Protein AF-A0A662C3C9-F1 (afdb_monomer_lite)

Foldseek 3Di:
DPPPVVVVVVVVVVVVVVVVVVVVVVVVVVVVVVVPPDPPPPDDDPPPPDPPPPDCPPDHDDDDDDDPPDDCCDVCLPNPVDDHVVVNVVCVVDPDDNPD

Secondary structure (DSSP, 8-state):
--HHHHHHHHHHHHHHHHHHHHHHHHHHHHHHHHHHS--------------------SSPPP-----TT--S-SGGGT-SS---HHHHHHHHSS------

Radius of gyration: 34.06 Å; chains: 1; bounding box: 73×30×88 Å

Sequence (100 aa):
MTSSSIKRKKILKCFLGILISIVTIIAIAIIFIYQTAFKLEEWEYPDCKKNIAKTIPDRPIILLLVAEDMSQRVGAFGDSVAQTPNIDKLASQGIRYFNV

pLDDT: mean 84.15, std 12.27, range [53.41, 97.75]

Structure (mmCIF, N/CA/C/O backbone):
data_AF-A0A662C3C9-F1
#
_entry.id   AF-A0A662C3C9-F1
#
loop_
_atom_site.group_PDB
_atom_site.id
_atom_site.type_symbol
_atom_site.label_atom_id
_atom_site.label_alt_id
_atom_site.label_comp_id
_atom_site.label_asym_id
_atom_site.label_entity_id
_atom_site.label_seq_id
_atom_site.pdbx_PDB_ins_code
_atom_site.Cartn_x
_atom_site.Cartn_y
_atom_site.Cartn_z
_atom_site.occupancy
_atom_site.B_iso_or_equiv
_atom_site.auth_seq_id
_atom_site.auth_comp_id
_atom_site.auth_asym_id
_atom_site.auth_atom_id
_atom_site.pdbx_PDB_model_num
ATOM 1 N N . MET A 1 1 ? 52.680 2.313 -71.545 1.00 53.41 1 MET A N 1
ATOM 2 C CA . MET A 1 1 ? 52.299 2.067 -70.128 1.00 53.41 1 MET A CA 1
ATOM 3 C C . MET A 1 1 ? 52.340 3.423 -69.414 1.00 53.41 1 MET A C 1
ATOM 5 O O . MET A 1 1 ? 53.385 4.028 -69.471 1.00 53.41 1 MET A O 1
ATOM 9 N N . THR A 1 2 ? 51.327 4.071 -68.826 1.00 55.75 2 THR A N 1
ATOM 10 C CA . THR A 1 2 ? 49.978 3.714 -68.367 1.00 55.75 2 THR A CA 1
ATOM 11 C C . THR A 1 2 ? 49.156 5.008 -68.084 1.00 55.75 2 THR A C 1
ATOM 13 O O . THR A 1 2 ? 49.226 5.550 -66.986 1.00 55.75 2 THR A O 1
ATOM 16 N N . SER A 1 3 ? 48.356 5.529 -69.025 1.00 57.97 3 SER A N 1
ATOM 17 C CA . SER A 1 3 ? 47.452 6.684 -68.759 1.00 57.97 3 SER A CA 1
ATOM 18 C C . SER A 1 3 ? 46.117 6.240 -68.123 1.00 57.97 3 SER A C 1
ATOM 20 O O . SER A 1 3 ? 45.581 6.870 -67.207 1.00 57.97 3 SER A O 1
ATOM 22 N N . SER A 1 4 ? 45.632 5.049 -68.500 1.00 62.03 4 SER A N 1
ATOM 23 C CA . SER A 1 4 ? 44.393 4.460 -67.968 1.00 62.03 4 SER A CA 1
ATOM 24 C C . SER A 1 4 ? 44.503 3.953 -66.521 1.00 62.03 4 SER A C 1
ATOM 26 O O . SER A 1 4 ? 43.481 3.785 -65.855 1.00 62.03 4 SER A O 1
ATOM 28 N N . SER A 1 5 ? 45.712 3.694 -66.005 1.00 61.88 5 SER A N 1
ATOM 29 C CA . SER A 1 5 ? 45.915 3.252 -64.612 1.00 61.88 5 SER A CA 1
ATOM 30 C C . SER A 1 5 ? 45.851 4.425 -63.625 1.00 61.88 5 SER A C 1
ATOM 32 O O . SER A 1 5 ? 45.324 4.277 -62.525 1.00 61.88 5 SER A O 1
ATOM 34 N N . ILE A 1 6 ? 46.317 5.609 -64.035 1.00 71.06 6 ILE A N 1
ATOM 35 C CA . ILE A 1 6 ? 46.338 6.827 -63.215 1.00 71.06 6 ILE A CA 1
ATOM 36 C C . ILE A 1 6 ? 44.915 7.364 -63.033 1.00 71.06 6 ILE A C 1
ATOM 38 O O . ILE A 1 6 ? 44.510 7.673 -61.911 1.00 71.06 6 ILE A O 1
ATOM 42 N N . LYS A 1 7 ? 44.116 7.388 -64.111 1.00 71.19 7 LYS A N 1
ATOM 43 C CA . LYS A 1 7 ? 42.707 7.815 -64.062 1.00 71.19 7 LYS A CA 1
ATOM 44 C C . LYS A 1 7 ? 41.868 6.892 -63.163 1.00 71.19 7 LYS A C 1
ATOM 46 O O . LYS A 1 7 ? 41.113 7.387 -62.333 1.00 71.19 7 LYS A O 1
ATOM 51 N N . ARG A 1 8 ? 42.088 5.569 -63.232 1.00 73.56 8 ARG A N 1
ATOM 52 C CA . ARG A 1 8 ? 41.457 4.567 -62.345 1.00 73.56 8 ARG A CA 1
ATOM 53 C C . ARG A 1 8 ? 41.844 4.738 -60.875 1.00 73.56 8 ARG A C 1
ATOM 55 O O . ARG A 1 8 ? 40.966 4.718 -60.023 1.00 73.56 8 ARG A O 1
ATOM 62 N N . LYS A 1 9 ? 43.124 4.981 -60.570 1.00 75.25 9 LYS A N 1
ATOM 63 C CA . LYS A 1 9 ? 43.583 5.259 -59.194 1.00 75.25 9 LYS A CA 1
ATOM 64 C C . LYS A 1 9 ? 42.983 6.549 -58.627 1.00 75.25 9 LYS A C 1
ATOM 66 O O . LYS A 1 9 ? 42.670 6.596 -57.443 1.00 75.25 9 LYS A O 1
ATOM 71 N N . LYS A 1 10 ? 42.806 7.586 -59.453 1.00 75.69 10 LYS A N 1
ATOM 72 C CA . LYS A 1 10 ? 42.189 8.857 -59.036 1.00 75.69 10 LYS A CA 1
ATOM 73 C C . LYS A 1 10 ? 40.694 8.689 -58.743 1.00 75.69 10 LYS A C 1
ATOM 75 O O . LYS A 1 10 ? 40.226 9.151 -57.712 1.00 75.69 10 LYS A O 1
ATOM 80 N N . ILE A 1 11 ? 39.987 7.947 -59.595 1.00 78.50 11 ILE A N 1
ATOM 81 C CA . ILE A 1 11 ? 38.569 7.607 -59.417 1.00 78.50 11 ILE A CA 1
ATOM 82 C C . ILE A 1 11 ? 38.360 6.732 -58.169 1.00 78.50 11 ILE A C 1
ATOM 84 O O . ILE A 1 11 ? 37.496 7.033 -57.353 1.00 78.50 11 ILE A O 1
ATOM 88 N N . LEU A 1 12 ? 39.200 5.712 -57.959 1.00 82.69 12 LEU A N 1
ATOM 89 C CA . LEU A 1 12 ? 39.128 4.832 -56.786 1.00 82.69 12 LEU A CA 1
ATOM 90 C C . LEU A 1 12 ? 39.341 5.594 -55.467 1.00 82.69 12 LEU A C 1
ATOM 92 O O . LEU A 1 12 ? 38.658 5.322 -54.485 1.00 82.69 12 LEU A O 1
ATOM 96 N N . LYS A 1 13 ? 40.241 6.587 -55.453 1.00 80.44 13 LYS A N 1
ATOM 97 C CA . LYS A 1 13 ? 40.451 7.465 -54.290 1.00 80.44 13 LYS A CA 1
ATOM 98 C C . LYS A 1 13 ? 39.238 8.357 -53.996 1.00 80.44 13 LYS A C 1
ATOM 100 O O . LYS A 1 13 ? 38.918 8.550 -52.829 1.00 80.44 13 LYS A O 1
ATOM 105 N N . CYS A 1 14 ? 38.542 8.859 -55.021 1.00 78.94 14 CYS A N 1
ATOM 106 C CA . CYS A 1 14 ? 37.303 9.625 -54.839 1.00 78.94 14 CYS A CA 1
ATOM 107 C C . CYS A 1 14 ? 36.166 8.7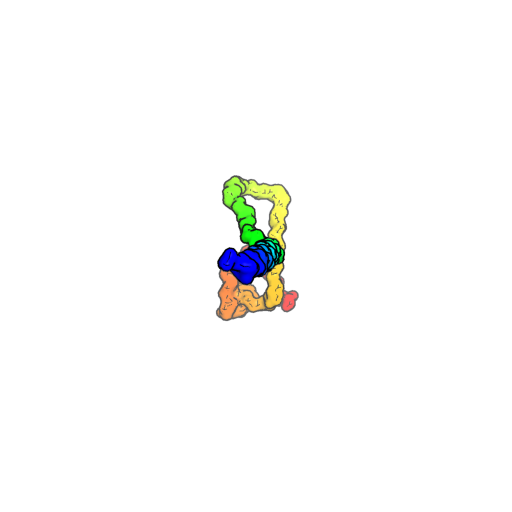58 -54.278 1.00 78.94 14 CYS A C 1
ATOM 109 O O . CYS A 1 14 ? 35.492 9.182 -53.345 1.00 78.94 14 CYS A O 1
ATOM 111 N N . PHE A 1 15 ? 35.991 7.533 -54.785 1.00 86.69 15 PHE A N 1
ATOM 112 C CA . PHE A 1 15 ? 34.986 6.605 -54.255 1.00 86.69 15 PHE A CA 1
ATOM 113 C C . PHE A 1 15 ? 35.281 6.181 -52.815 1.00 86.69 15 PHE A C 1
ATOM 115 O O . PHE A 1 15 ? 34.366 6.139 -51.997 1.00 86.69 15 PHE A O 1
ATOM 122 N N . LEU A 1 16 ? 36.552 5.931 -52.486 1.00 87.44 16 LEU A N 1
ATOM 123 C CA . LEU A 1 16 ? 36.959 5.618 -51.118 1.00 87.44 16 LEU A CA 1
ATOM 124 C C . LEU A 1 16 ? 36.674 6.789 -50.164 1.00 87.44 16 LEU A C 1
ATOM 126 O O . LEU A 1 16 ? 36.186 6.565 -49.063 1.00 87.44 16 LEU A O 1
ATOM 130 N N . GLY A 1 17 ? 36.906 8.032 -50.602 1.00 85.75 17 GLY A N 1
ATOM 131 C CA . GLY A 1 17 ? 36.566 9.230 -49.828 1.00 85.75 17 GLY A CA 1
ATOM 132 C C . GLY A 1 17 ? 35.064 9.376 -49.569 1.00 85.75 17 GLY A C 1
ATOM 133 O O . GLY A 1 17 ? 34.664 9.599 -48.432 1.00 85.75 17 GLY A O 1
ATOM 134 N N . ILE A 1 18 ? 34.230 9.176 -50.596 1.00 91.00 18 ILE A N 1
ATOM 135 C CA . ILE A 1 18 ? 32.763 9.231 -50.467 1.00 91.00 18 ILE A CA 1
ATOM 136 C C . ILE A 1 18 ? 32.256 8.135 -49.521 1.00 91.00 18 ILE A C 1
ATOM 138 O O . ILE A 1 18 ? 31.415 8.406 -48.667 1.00 91.00 18 ILE A O 1
ATOM 142 N N . LEU A 1 19 ? 32.791 6.914 -49.630 1.00 91.81 19 LEU A N 1
ATOM 143 C CA . LEU A 1 19 ? 32.426 5.805 -48.750 1.00 91.81 19 LEU A CA 1
ATOM 144 C C . LEU A 1 19 ? 32.765 6.114 -47.286 1.00 91.81 19 LEU A C 1
ATOM 146 O O . LEU A 1 19 ? 31.933 5.892 -46.411 1.00 91.81 19 LEU A O 1
ATOM 150 N N . ILE A 1 20 ? 33.948 6.679 -47.026 1.00 92.94 20 ILE A N 1
ATOM 151 C CA . ILE A 1 20 ? 34.353 7.097 -45.678 1.00 92.94 20 ILE A CA 1
ATOM 152 C C . ILE A 1 20 ? 33.395 8.166 -45.140 1.00 92.94 20 ILE A C 1
ATOM 154 O O . ILE A 1 20 ? 32.926 8.031 -44.014 1.00 92.94 20 ILE A O 1
ATOM 158 N N . SER A 1 21 ? 33.044 9.180 -45.939 1.00 91.94 21 SER A N 1
ATOM 159 C CA . SER A 1 21 ? 32.101 10.227 -45.523 1.00 91.94 21 SER A CA 1
ATOM 160 C C . SER A 1 21 ? 30.697 9.694 -45.225 1.00 91.94 21 SER A C 1
ATOM 162 O O . SER A 1 21 ? 30.053 10.152 -44.288 1.00 91.94 21 SER A O 1
ATOM 164 N N . ILE A 1 22 ? 30.209 8.715 -45.987 1.00 95.31 22 ILE A N 1
ATOM 165 C CA . ILE A 1 22 ? 28.899 8.101 -45.726 1.00 95.31 22 ILE A CA 1
ATOM 166 C C . ILE A 1 22 ? 28.937 7.301 -44.421 1.00 95.31 22 ILE A C 1
ATOM 168 O O . ILE A 1 22 ? 28.039 7.435 -43.593 1.00 95.31 22 ILE A O 1
ATOM 172 N N . VAL A 1 23 ? 29.987 6.504 -44.206 1.00 95.81 23 VAL A N 1
ATOM 173 C CA . VAL A 1 23 ? 30.140 5.701 -42.984 1.00 95.81 23 VAL A CA 1
ATOM 174 C C . VAL A 1 23 ? 30.236 6.593 -41.747 1.00 95.81 23 VAL A C 1
ATOM 176 O O . VAL A 1 23 ? 29.610 6.287 -40.733 1.00 95.81 23 VAL A O 1
ATOM 179 N N . THR A 1 24 ? 30.955 7.717 -41.817 1.00 94.56 24 THR A N 1
ATOM 180 C CA . THR A 1 24 ? 31.040 8.650 -40.685 1.00 94.56 24 THR A CA 1
ATOM 181 C C . THR A 1 24 ? 29.703 9.325 -40.397 1.00 94.56 24 THR A C 1
ATOM 183 O O . THR A 1 24 ? 29.329 9.432 -39.232 1.00 94.56 24 THR A O 1
ATOM 186 N N . ILE A 1 25 ? 28.943 9.721 -41.423 1.00 96.19 25 ILE A N 1
ATOM 187 C CA . ILE A 1 25 ? 27.603 10.301 -41.244 1.00 96.19 25 ILE A CA 1
ATOM 188 C C . ILE A 1 25 ? 26.651 9.284 -40.606 1.00 96.19 25 ILE A C 1
ATOM 190 O O . ILE A 1 25 ? 25.937 9.628 -39.666 1.00 96.19 25 ILE A O 1
ATOM 194 N N . ILE A 1 26 ? 26.670 8.028 -41.063 1.00 95.88 26 ILE A N 1
ATOM 195 C CA . ILE A 1 26 ? 25.851 6.955 -40.483 1.00 95.88 26 ILE A CA 1
ATOM 196 C C . ILE A 1 26 ? 26.231 6.722 -39.018 1.00 95.88 26 ILE A C 1
ATOM 198 O O . ILE A 1 26 ? 25.348 6.648 -38.169 1.00 95.88 26 ILE A O 1
ATOM 202 N N . ALA A 1 27 ? 27.525 6.663 -38.695 1.00 95.69 27 ALA A N 1
ATOM 203 C CA . ALA A 1 27 ? 27.981 6.494 -37.318 1.00 95.69 27 ALA A CA 1
ATOM 204 C C . ALA A 1 27 ? 27.520 7.650 -36.414 1.00 95.69 27 ALA A C 1
ATOM 206 O O . ALA A 1 27 ? 27.024 7.408 -35.316 1.00 95.69 27 ALA A O 1
ATOM 207 N N . ILE A 1 28 ? 27.618 8.897 -36.887 1.00 94.81 28 ILE A N 1
ATOM 208 C CA . ILE A 1 28 ? 27.150 10.078 -36.146 1.00 94.81 28 ILE A CA 1
ATOM 209 C C . ILE A 1 28 ? 25.631 10.033 -35.949 1.00 94.81 28 ILE A C 1
ATOM 211 O O . ILE A 1 28 ? 25.157 10.283 -34.843 1.00 94.81 28 ILE A O 1
ATOM 215 N N . ALA A 1 29 ? 24.867 9.674 -36.984 1.00 93.25 29 ALA A N 1
ATOM 216 C CA . ALA A 1 29 ? 23.415 9.545 -36.893 1.00 93.25 29 ALA A CA 1
ATOM 217 C C . ALA A 1 29 ? 23.007 8.454 -35.892 1.00 93.25 29 ALA A C 1
ATOM 219 O O . ALA A 1 29 ? 22.127 8.681 -35.069 1.00 93.25 29 ALA A O 1
ATOM 220 N N . ILE A 1 30 ? 23.687 7.304 -35.906 1.00 91.44 30 ILE A N 1
ATOM 221 C CA . ILE A 1 30 ? 23.475 6.217 -34.944 1.00 91.44 30 ILE A CA 1
ATOM 222 C C . ILE A 1 30 ? 23.764 6.698 -33.517 1.00 91.44 30 ILE A C 1
ATOM 224 O O . ILE A 1 30 ? 22.938 6.497 -32.630 1.00 91.44 30 ILE A O 1
ATOM 228 N N . ILE A 1 31 ? 24.893 7.378 -33.289 1.00 90.31 31 ILE A N 1
ATOM 229 C CA . ILE A 1 31 ? 25.238 7.943 -31.975 1.00 90.31 31 ILE A CA 1
ATOM 230 C C . ILE A 1 31 ? 24.163 8.934 -31.515 1.00 90.31 31 ILE A C 1
ATOM 232 O O . ILE A 1 31 ? 23.727 8.872 -30.368 1.00 90.31 31 ILE A O 1
ATOM 236 N N . PHE A 1 32 ? 23.698 9.814 -32.401 1.00 90.44 32 PHE A N 1
ATOM 237 C CA . PHE A 1 32 ? 22.660 10.793 -32.087 1.00 90.44 32 PHE A CA 1
ATOM 238 C C . PHE A 1 32 ? 21.313 10.132 -31.762 1.00 90.44 32 PHE A C 1
ATOM 240 O O . PHE A 1 32 ? 20.651 10.530 -30.805 1.00 90.44 32 PHE A O 1
ATOM 247 N N . ILE A 1 33 ? 20.930 9.079 -32.491 1.00 85.56 33 ILE A N 1
ATOM 248 C CA . ILE A 1 33 ? 19.745 8.262 -32.188 1.00 85.56 33 ILE A CA 1
ATOM 249 C C . ILE A 1 33 ? 19.888 7.603 -30.808 1.00 85.56 33 ILE A C 1
ATOM 251 O O . ILE A 1 33 ? 18.953 7.654 -30.017 1.00 85.56 33 ILE A O 1
ATOM 255 N N . TYR A 1 34 ? 21.057 7.053 -30.467 1.00 84.56 34 TYR A N 1
ATOM 256 C CA . TYR A 1 34 ? 21.289 6.464 -29.141 1.00 84.56 34 TYR A CA 1
ATOM 257 C C . TYR A 1 34 ? 21.303 7.495 -28.008 1.00 84.56 34 TYR A C 1
ATOM 259 O O . TYR A 1 34 ? 20.907 7.168 -26.894 1.00 84.56 34 TYR A O 1
ATOM 267 N N . GLN A 1 35 ? 21.760 8.723 -28.263 1.00 80.38 35 GLN A N 1
ATOM 268 C CA . GLN A 1 35 ? 21.746 9.788 -27.256 1.00 80.38 35 GLN A CA 1
ATOM 269 C C . GLN A 1 35 ? 20.364 10.425 -27.074 1.00 80.38 35 GLN A C 1
ATOM 271 O O . GLN A 1 35 ? 20.039 10.850 -25.970 1.00 80.38 35 GLN A O 1
ATOM 276 N N . THR A 1 36 ? 19.547 10.483 -28.129 1.00 74.75 36 THR A N 1
ATOM 277 C CA . THR A 1 36 ? 18.174 11.013 -28.066 1.00 74.75 36 THR A CA 1
ATOM 278 C C . THR A 1 36 ? 17.141 9.961 -27.671 1.00 74.75 36 THR A C 1
ATOM 280 O O . THR A 1 36 ? 16.034 10.328 -27.275 1.00 74.75 36 THR A O 1
ATOM 283 N N . ALA A 1 37 ? 17.491 8.670 -27.722 1.00 69.75 37 ALA A N 1
ATOM 284 C CA . ALA A 1 37 ? 16.730 7.590 -27.111 1.00 69.75 37 ALA A CA 1
ATOM 285 C C . ALA A 1 37 ? 16.716 7.792 -25.590 1.00 69.75 37 ALA A C 1
ATOM 287 O O . ALA A 1 37 ? 17.587 7.313 -24.873 1.00 69.75 37 ALA A O 1
ATOM 288 N N . PHE A 1 38 ? 15.740 8.587 -25.153 1.00 65.19 38 PHE A N 1
ATOM 289 C CA . PHE A 1 38 ? 15.212 8.774 -23.809 1.00 65.19 38 PHE A CA 1
ATOM 290 C C . PHE A 1 38 ? 15.802 7.786 -22.791 1.00 65.19 38 PHE A C 1
ATOM 292 O O . PHE A 1 38 ? 15.259 6.706 -22.553 1.00 6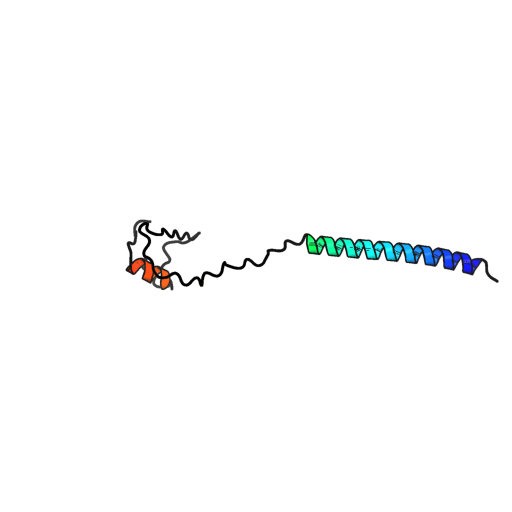5.19 38 PHE A O 1
ATOM 299 N N . LYS A 1 39 ? 16.945 8.157 -22.201 1.00 60.44 39 LYS A N 1
ATOM 300 C CA . LYS A 1 39 ? 17.445 7.504 -20.996 1.00 60.44 39 LYS A CA 1
ATOM 301 C C . LYS A 1 39 ? 16.474 7.874 -19.886 1.00 60.44 39 LYS A C 1
ATOM 303 O O . LYS A 1 39 ? 16.561 8.962 -19.326 1.00 60.44 39 LYS A O 1
ATOM 308 N N . LEU A 1 40 ? 15.542 6.976 -19.589 1.00 65.62 40 LEU A N 1
ATOM 309 C CA . LEU A 1 40 ? 15.006 6.899 -18.241 1.00 65.62 40 LEU A CA 1
ATOM 310 C C . LEU A 1 40 ? 16.212 6.571 -17.363 1.00 65.62 40 LEU A C 1
ATOM 312 O O . LEU A 1 40 ? 16.693 5.440 -17.387 1.00 65.62 40 LEU A O 1
ATOM 316 N N . GLU A 1 41 ? 16.785 7.575 -16.696 1.00 71.00 41 GLU A N 1
ATOM 317 C CA . GLU A 1 41 ? 17.703 7.286 -15.601 1.00 71.00 41 GLU A CA 1
ATOM 318 C C . GLU A 1 41 ? 16.979 6.334 -14.652 1.00 71.00 41 GLU A C 1
ATOM 320 O O . GLU A 1 41 ? 15.802 6.524 -14.331 1.00 71.00 41 GLU A O 1
ATOM 325 N N . GLU A 1 42 ? 17.663 5.255 -14.292 1.00 74.75 42 GLU A N 1
ATOM 326 C CA . GLU A 1 42 ? 17.142 4.251 -13.383 1.00 74.75 42 GLU A CA 1
ATOM 327 C C . GLU A 1 42 ? 16.923 4.957 -12.042 1.00 74.75 42 GLU A C 1
ATOM 329 O O . GLU A 1 42 ? 17.878 5.330 -11.364 1.00 74.75 42 GLU A O 1
ATOM 334 N N . TRP A 1 43 ? 15.664 5.276 -11.730 1.00 81.25 43 TRP A N 1
ATOM 335 C CA . TRP A 1 43 ? 15.325 6.018 -10.522 1.00 81.25 43 TRP A CA 1
ATOM 336 C C . TRP A 1 43 ? 15.716 5.177 -9.310 1.00 81.25 43 TRP A C 1
ATOM 338 O O . TRP A 1 43 ? 15.054 4.193 -8.969 1.00 81.25 43 TRP A O 1
ATOM 348 N N . GLU A 1 44 ? 16.802 5.576 -8.659 1.00 76.50 44 GLU A N 1
ATOM 349 C CA . GLU A 1 44 ? 17.229 4.988 -7.404 1.00 76.50 44 GLU A CA 1
ATOM 350 C C . GLU A 1 44 ? 16.400 5.605 -6.279 1.00 76.50 44 GLU A C 1
ATOM 352 O O . GLU A 1 44 ? 16.443 6.810 -6.012 1.00 76.50 44 GLU A O 1
ATOM 357 N N . TYR A 1 45 ? 15.594 4.770 -5.628 1.00 75.38 45 TYR A N 1
ATOM 358 C CA . TYR A 1 45 ? 14.838 5.199 -4.464 1.00 75.38 45 TYR A CA 1
ATOM 359 C C . TYR A 1 45 ? 15.832 5.624 -3.370 1.00 75.38 45 TYR A C 1
ATOM 361 O O . TYR A 1 45 ? 16.714 4.831 -3.035 1.00 75.38 45 TYR A O 1
ATOM 369 N N . PRO A 1 46 ? 15.722 6.839 -2.798 1.00 74.88 46 PRO A N 1
ATOM 370 C CA . PRO A 1 46 ? 16.668 7.305 -1.792 1.00 74.88 46 PRO A CA 1
ATOM 371 C C . PRO A 1 46 ? 16.722 6.307 -0.634 1.00 74.88 46 PRO A C 1
ATOM 373 O O . PRO A 1 46 ? 15.678 5.959 -0.077 1.00 74.88 46 PRO A O 1
ATOM 376 N N . ASP A 1 47 ? 17.928 5.843 -0.285 1.00 70.88 47 ASP A N 1
ATOM 377 C CA . ASP A 1 47 ? 18.119 4.818 0.741 1.00 70.88 47 ASP A CA 1
ATOM 378 C C . ASP A 1 47 ? 17.521 5.288 2.073 1.00 70.88 47 ASP A C 1
ATOM 380 O O . ASP A 1 47 ? 18.063 6.127 2.798 1.00 70.88 47 ASP A O 1
ATOM 384 N N . CYS A 1 48 ? 16.343 4.755 2.388 1.00 68.69 48 CYS A N 1
ATOM 385 C CA . CYS A 1 48 ? 15.599 5.087 3.589 1.00 68.69 48 CYS A CA 1
ATOM 386 C C . CYS A 1 48 ? 16.132 4.366 4.836 1.00 68.69 48 CYS A C 1
ATOM 388 O O . CYS A 1 48 ? 15.545 4.506 5.910 1.00 68.69 48 CYS A O 1
ATOM 390 N N . LYS A 1 49 ? 17.272 3.659 4.760 1.00 64.38 49 LYS A N 1
ATOM 391 C CA . LYS A 1 49 ? 17.968 3.080 5.924 1.00 64.38 49 LYS A CA 1
ATOM 392 C C . LYS A 1 49 ? 18.730 4.113 6.756 1.00 64.38 49 LYS A C 1
ATOM 394 O O . LYS A 1 49 ? 19.837 3.870 7.239 1.00 64.38 49 LYS A O 1
ATOM 399 N N . LYS A 1 50 ? 18.116 5.262 7.025 1.00 61.69 50 LYS A N 1
ATOM 400 C CA . LYS A 1 50 ? 18.557 6.083 8.151 1.00 61.69 50 LYS A CA 1
ATOM 401 C C . LYS A 1 50 ? 18.065 5.387 9.417 1.00 61.69 50 LYS A C 1
ATOM 403 O O . LYS A 1 50 ? 16.879 5.095 9.532 1.00 61.69 50 LYS A O 1
ATOM 408 N N . ASN A 1 51 ? 18.961 5.119 10.367 1.00 61.47 51 ASN A N 1
ATOM 409 C CA . ASN A 1 51 ? 18.573 4.756 11.730 1.00 61.47 51 ASN A CA 1
ATOM 410 C C . ASN A 1 51 ? 17.852 5.960 12.347 1.00 61.47 51 ASN A C 1
ATOM 412 O O . ASN A 1 51 ? 18.455 6.784 13.032 1.00 61.47 51 ASN A O 1
ATOM 416 N N . ILE A 1 52 ? 16.565 6.104 12.034 1.00 65.88 52 ILE A N 1
ATOM 417 C CA . ILE A 1 52 ? 15.686 7.068 12.669 1.00 65.88 52 ILE A CA 1
ATOM 418 C C . ILE A 1 52 ? 15.475 6.499 14.064 1.00 65.88 52 ILE A C 1
ATOM 420 O O . ILE A 1 52 ? 14.633 5.624 14.274 1.00 65.88 52 ILE A O 1
ATOM 424 N N . ALA A 1 53 ? 16.298 6.943 15.017 1.00 64.38 53 ALA A N 1
ATOM 425 C CA . ALA A 1 53 ? 15.942 6.843 16.422 1.00 64.38 53 ALA A CA 1
ATOM 426 C C . ALA A 1 53 ? 14.481 7.288 16.512 1.00 64.38 53 ALA A C 1
ATOM 428 O O . ALA A 1 53 ? 14.154 8.362 16.011 1.00 64.38 53 ALA A O 1
ATOM 429 N N . LYS A 1 54 ? 13.607 6.411 17.018 1.00 66.62 54 LYS A N 1
ATOM 430 C CA . LYS A 1 54 ? 12.151 6.581 17.024 1.00 66.62 54 LYS A CA 1
ATOM 431 C C . LYS A 1 54 ? 11.778 7.759 17.926 1.00 66.62 54 LYS A C 1
ATOM 433 O O . LYS A 1 54 ? 11.321 7.577 19.047 1.00 66.62 54 LYS A O 1
ATOM 438 N N . THR A 1 55 ? 12.022 8.970 17.455 1.00 72.62 55 THR A N 1
ATOM 439 C CA . THR A 1 55 ? 11.510 10.196 18.031 1.00 72.62 55 THR A CA 1
ATOM 440 C C . THR A 1 55 ? 10.086 10.313 17.528 1.00 72.62 55 THR A C 1
ATOM 442 O O . THR A 1 55 ? 9.831 10.292 16.326 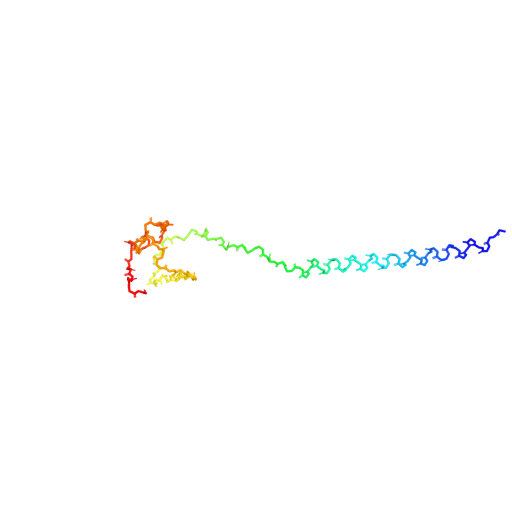1.00 72.62 55 THR A O 1
ATOM 445 N N . ILE A 1 56 ? 9.133 10.333 18.453 1.00 75.75 56 ILE A N 1
ATOM 446 C CA . ILE A 1 56 ? 7.761 10.690 18.111 1.00 75.75 56 ILE A CA 1
ATOM 447 C C . ILE A 1 56 ? 7.815 12.201 17.881 1.00 75.75 56 ILE A C 1
ATOM 449 O O . ILE A 1 56 ? 8.112 12.921 18.833 1.00 75.75 56 ILE A O 1
ATOM 453 N N . PRO A 1 57 ? 7.649 12.693 16.643 1.00 77.69 57 PRO A N 1
ATOM 454 C CA . PRO A 1 57 ? 7.668 14.126 16.415 1.00 77.69 57 PRO A CA 1
ATOM 455 C C . PRO A 1 57 ? 6.467 14.758 17.125 1.00 77.69 57 PRO A C 1
ATOM 457 O O . PRO A 1 57 ? 5.361 14.222 17.059 1.00 77.69 57 PRO A O 1
ATOM 460 N N . ASP A 1 58 ? 6.670 15.921 17.748 1.00 86.19 58 ASP A N 1
ATOM 461 C CA . ASP A 1 58 ? 5.587 16.693 18.383 1.00 86.19 58 ASP A CA 1
ATOM 462 C C . ASP A 1 58 ? 4.468 17.038 17.385 1.00 86.19 58 ASP A C 1
ATOM 464 O O . ASP A 1 58 ? 3.308 17.223 17.750 1.00 86.19 58 ASP A O 1
ATOM 468 N N . ARG A 1 59 ? 4.817 17.091 16.093 1.00 87.38 59 ARG A N 1
ATOM 469 C CA . ARG A 1 59 ? 3.882 17.218 14.979 1.00 87.38 59 ARG A CA 1
ATOM 470 C C . ARG A 1 59 ? 3.679 15.855 14.309 1.00 87.38 59 ARG A C 1
ATOM 472 O O . ARG A 1 59 ? 4.659 15.289 13.824 1.00 87.38 59 ARG A O 1
ATOM 479 N N . PRO A 1 60 ? 2.437 15.354 14.183 1.00 86.62 60 PRO A N 1
ATOM 480 C CA . PRO A 1 60 ? 2.186 14.076 13.532 1.00 86.62 60 PRO A CA 1
ATOM 481 C C . PRO A 1 60 ? 2.620 14.108 12.063 1.00 86.62 60 PRO A C 1
ATOM 483 O O . PRO A 1 60 ? 2.435 15.103 11.357 1.00 86.62 60 PRO A O 1
ATOM 486 N N . ILE A 1 61 ? 3.172 12.989 11.600 1.00 89.06 61 ILE A N 1
ATOM 487 C CA . ILE A 1 61 ? 3.448 12.761 10.182 1.00 89.06 61 ILE A CA 1
ATOM 488 C C . ILE A 1 61 ? 2.140 12.335 9.522 1.00 89.06 61 ILE A C 1
ATOM 490 O O . ILE A 1 61 ? 1.498 11.382 9.963 1.00 89.06 61 ILE A O 1
ATOM 494 N N . ILE A 1 62 ? 1.762 13.038 8.459 1.00 91.25 62 ILE A N 1
ATOM 495 C CA . ILE A 1 62 ? 0.589 12.706 7.654 1.00 91.25 62 ILE A CA 1
ATOM 496 C C . ILE A 1 62 ? 1.082 11.983 6.403 1.00 91.25 62 ILE A C 1
ATOM 498 O O . ILE A 1 62 ? 1.800 12.566 5.594 1.00 91.25 62 ILE A O 1
ATOM 502 N N . LEU A 1 63 ? 0.696 10.717 6.255 1.00 92.19 63 LEU A N 1
ATOM 503 C CA . LEU A 1 63 ? 0.901 9.934 5.041 1.00 92.19 63 LEU A CA 1
ATOM 504 C C . LEU A 1 63 ? -0.440 9.814 4.311 1.00 92.19 63 LEU A C 1
ATOM 506 O O . LEU A 1 63 ? -1.391 9.266 4.866 1.00 92.19 63 LEU A O 1
ATOM 510 N N . LEU A 1 64 ? -0.502 10.312 3.076 1.00 95.31 64 LEU A N 1
ATOM 511 C CA . LEU A 1 64 ? -1.653 10.167 2.188 1.00 95.31 64 LEU A CA 1
ATOM 512 C C . LEU A 1 64 ? -1.315 9.143 1.104 1.00 95.31 64 LEU A C 1
ATOM 514 O O . LEU A 1 64 ? -0.402 9.358 0.311 1.00 95.31 64 LEU A O 1
ATOM 518 N N . LEU A 1 65 ? -2.048 8.034 1.087 1.00 93.75 65 LEU A N 1
ATOM 519 C CA . LEU A 1 65 ? -1.957 7.010 0.050 1.00 93.75 65 LEU A CA 1
ATOM 520 C C . LEU A 1 65 ? -3.172 7.155 -0.868 1.00 93.75 65 LEU A C 1
ATOM 522 O O . LEU A 1 65 ? -4.301 7.138 -0.383 1.00 93.75 65 LEU A O 1
ATOM 526 N N . VAL A 1 66 ? -2.938 7.297 -2.173 1.00 94.25 66 VAL A N 1
ATOM 527 C CA . VAL A 1 66 ? -3.991 7.385 -3.195 1.00 94.25 66 VAL A CA 1
ATOM 528 C C . VAL A 1 66 ? -3.789 6.245 -4.182 1.00 94.25 66 VAL A C 1
ATOM 530 O O . VAL A 1 66 ? -2.673 6.025 -4.651 1.00 94.25 66 VAL A O 1
ATOM 533 N N . ALA A 1 67 ? -4.861 5.511 -4.461 1.00 92.06 67 ALA A N 1
ATOM 534 C CA . ALA A 1 67 ? -4.896 4.462 -5.468 1.00 92.06 67 ALA A CA 1
ATOM 535 C C . ALA A 1 67 ? -5.944 4.833 -6.521 1.00 92.06 67 ALA A C 1
ATOM 537 O O . ALA A 1 67 ? -7.085 5.133 -6.172 1.00 92.06 67 ALA A O 1
ATOM 538 N N . GLU A 1 68 ? -5.538 4.823 -7.787 1.00 95.25 68 GLU A N 1
ATO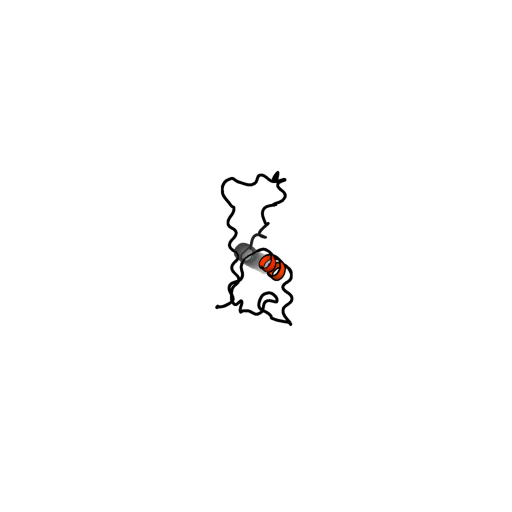M 539 C CA . GLU A 1 68 ? -6.424 5.053 -8.931 1.00 95.25 68 GLU A CA 1
ATOM 540 C C . GLU A 1 68 ? -7.260 3.799 -9.223 1.00 95.25 68 GLU A C 1
ATOM 542 O O . GLU A 1 68 ? -6.821 2.676 -8.959 1.00 95.25 68 GLU A O 1
ATOM 547 N N . ASP A 1 69 ? -8.470 3.998 -9.752 1.00 91.62 69 ASP A N 1
ATOM 548 C CA . ASP A 1 69 ? -9.404 2.943 -10.184 1.00 91.62 69 ASP A CA 1
ATOM 549 C C . ASP A 1 69 ? -9.713 1.846 -9.140 1.00 91.62 69 ASP A C 1
ATOM 551 O O . ASP A 1 69 ? -10.141 0.733 -9.465 1.00 91.62 69 ASP A O 1
ATOM 555 N N . MET A 1 70 ? -9.545 2.155 -7.853 1.00 88.50 70 MET A N 1
ATOM 556 C CA . MET A 1 70 ? -9.804 1.221 -6.763 1.00 88.50 70 MET A CA 1
ATOM 557 C C . MET A 1 70 ? -11.250 1.353 -6.270 1.00 88.50 70 MET A C 1
ATOM 559 O O . MET A 1 70 ? -11.636 2.347 -5.662 1.00 88.50 70 MET A O 1
ATOM 563 N N . SER A 1 71 ? -12.063 0.326 -6.521 1.00 86.25 71 SER A N 1
ATOM 564 C CA . SER A 1 71 ? -13.403 0.190 -5.929 1.00 86.25 71 SER A CA 1
ATOM 565 C C . SER A 1 71 ? -13.329 -0.469 -4.542 1.00 86.25 71 SER A C 1
ATOM 567 O O . SER A 1 71 ? -12.247 -0.757 -4.031 1.00 86.25 71 SER A O 1
ATOM 569 N N . GLN A 1 72 ? -14.476 -0.787 -3.932 1.00 86.56 72 GLN A N 1
ATOM 570 C CA . GLN A 1 72 ? -14.571 -1.505 -2.647 1.00 86.56 72 GLN A CA 1
ATOM 571 C C . GLN A 1 72 ? -14.073 -2.975 -2.701 1.00 86.56 72 GLN A C 1
ATOM 573 O O . GLN A 1 72 ? -14.409 -3.784 -1.839 1.00 86.56 72 GLN A O 1
ATOM 578 N N . ARG A 1 73 ? -13.261 -3.347 -3.699 1.00 93.12 73 ARG A N 1
ATOM 579 C CA . ARG A 1 73 ? -12.668 -4.682 -3.893 1.00 93.12 73 ARG A CA 1
ATOM 580 C C . ARG A 1 73 ? -11.475 -4.900 -2.955 1.00 93.12 73 ARG A C 1
ATOM 582 O O . ARG A 1 73 ? -10.338 -5.087 -3.382 1.00 93.12 73 ARG A O 1
ATOM 589 N N . VAL A 1 74 ? -11.745 -4.808 -1.655 1.00 94.62 74 VAL A N 1
ATOM 590 C CA . VAL A 1 74 ? -10.786 -4.913 -0.546 1.00 94.62 74 VAL A CA 1
ATOM 591 C C . VAL A 1 74 ? -11.406 -5.792 0.531 1.00 94.62 74 VAL A C 1
ATOM 593 O O . VAL A 1 74 ? -12.584 -5.627 0.859 1.00 94.62 74 VAL A O 1
ATOM 596 N N . GLY A 1 75 ? -10.616 -6.679 1.135 1.00 95.38 75 GLY A N 1
ATOM 597 C CA . GLY A 1 75 ? -11.078 -7.572 2.201 1.00 95.38 75 GLY A CA 1
ATOM 598 C C . GLY A 1 75 ? -11.725 -6.815 3.366 1.00 95.38 75 GLY A C 1
ATOM 599 O O . GLY A 1 75 ? -12.796 -7.186 3.844 1.00 95.38 75 GLY A O 1
ATOM 600 N N . ALA A 1 76 ? -11.152 -5.674 3.756 1.00 94.75 76 ALA A N 1
ATOM 601 C CA . ALA A 1 76 ? -11.680 -4.775 4.784 1.00 94.75 76 ALA A CA 1
ATOM 602 C C . ALA A 1 76 ? -13.105 -4.240 4.522 1.00 94.75 76 ALA A C 1
ATOM 604 O O . ALA A 1 76 ? -13.766 -3.811 5.477 1.00 94.75 76 ALA A O 1
ATOM 605 N N . PHE A 1 77 ? -13.563 -4.259 3.265 1.00 94.56 77 PHE A N 1
ATOM 606 C CA . PHE A 1 77 ? -14.914 -3.885 2.828 1.00 94.56 77 PHE A CA 1
ATOM 607 C C . PHE A 1 77 ? -15.827 -5.099 2.570 1.00 94.56 77 PHE A C 1
ATOM 609 O O . PHE A 1 77 ? -16.950 -4.935 2.106 1.00 94.56 77 PHE A O 1
ATOM 616 N N . GLY A 1 78 ? -15.391 -6.310 2.933 1.00 93.31 78 GLY A N 1
ATOM 617 C CA . GLY A 1 78 ? -16.195 -7.533 2.848 1.00 93.31 78 GLY A CA 1
ATOM 618 C C . GLY A 1 78 ? -15.995 -8.343 1.567 1.00 93.31 78 GLY A C 1
ATOM 619 O O . GLY A 1 78 ? -16.726 -9.306 1.337 1.00 93.31 78 GLY A O 1
ATOM 620 N N . ASP A 1 79 ? -15.011 -7.998 0.738 1.00 95.25 79 ASP A N 1
ATOM 621 C CA . ASP A 1 79 ? -14.684 -8.780 -0.450 1.00 95.25 79 ASP A CA 1
ATOM 622 C C . ASP A 1 79 ? -13.944 -10.076 -0.077 1.00 95.25 79 ASP A C 1
ATOM 624 O O . ASP A 1 79 ? -12.781 -10.055 0.317 1.00 95.25 79 ASP A O 1
ATOM 628 N N . SER A 1 80 ? -14.619 -11.218 -0.228 1.00 95.38 80 SER A N 1
ATOM 629 C CA . SER A 1 80 ? -14.073 -12.543 0.110 1.00 95.38 80 SER A CA 1
ATOM 630 C C . SER A 1 80 ? -12.994 -13.059 -0.850 1.00 95.38 80 SER A C 1
ATOM 632 O O . SER A 1 80 ? -12.306 -14.025 -0.524 1.00 95.38 80 SER A O 1
ATOM 634 N N . VAL A 1 81 ? -12.841 -12.442 -2.026 1.00 96.81 81 VAL A N 1
ATOM 635 C CA . VAL A 1 81 ? -11.848 -12.843 -3.036 1.00 96.81 81 VAL A CA 1
ATOM 636 C C . VAL A 1 81 ? -10.596 -11.965 -2.958 1.00 96.81 81 VAL A C 1
ATOM 638 O O . VAL A 1 81 ? -9.503 -12.415 -3.309 1.00 96.81 81 VAL A O 1
ATOM 641 N N . ALA A 1 82 ? -10.734 -10.721 -2.496 1.00 96.31 82 ALA A N 1
ATOM 642 C CA . ALA A 1 82 ? -9.626 -9.781 -2.396 1.00 96.31 82 ALA A CA 1
ATOM 643 C C . ALA A 1 82 ? -8.615 -10.206 -1.317 1.00 96.31 82 ALA A C 1
ATOM 645 O O . ALA A 1 82 ? -8.954 -10.380 -0.149 1.00 96.31 82 ALA A O 1
ATOM 646 N N . GLN A 1 83 ? -7.342 -10.320 -1.703 1.00 97.06 83 GLN A N 1
ATOM 647 C CA . GLN A 1 83 ? -6.237 -10.566 -0.775 1.00 97.06 83 GLN A CA 1
ATOM 648 C C . GLN A 1 83 ? -5.495 -9.255 -0.507 1.00 97.06 83 GLN A C 1
ATOM 650 O O . GLN A 1 83 ? -4.560 -8.898 -1.224 1.00 97.06 83 GLN A O 1
ATOM 655 N N . THR A 1 84 ? -5.916 -8.523 0.526 1.00 96.94 84 THR A N 1
ATOM 656 C CA . THR A 1 84 ? -5.408 -7.175 0.842 1.00 96.94 84 THR A CA 1
ATOM 657 C C . THR A 1 84 ? -4.853 -7.049 2.267 1.00 96.94 84 THR A C 1
ATOM 659 O O . THR A 1 84 ? -5.148 -6.069 2.954 1.00 96.94 84 THR A O 1
ATOM 662 N N . PRO A 1 85 ? -3.975 -7.962 2.732 1.00 97.19 85 PRO A N 1
ATOM 663 C CA . PRO A 1 85 ? -3.642 -8.106 4.154 1.00 97.19 85 PRO A CA 1
ATOM 664 C C . PRO A 1 85 ? -3.054 -6.841 4.802 1.00 97.19 85 PRO A C 1
ATOM 666 O O . PRO A 1 85 ? -3.290 -6.579 5.981 1.00 97.19 85 PRO A O 1
ATOM 669 N N . ASN A 1 86 ? -2.310 -6.027 4.046 1.00 97.38 86 ASN A N 1
ATOM 670 C CA . ASN A 1 86 ? -1.748 -4.771 4.552 1.00 97.38 86 ASN A CA 1
ATOM 671 C C . ASN A 1 86 ? -2.821 -3.687 4.745 1.00 97.38 86 ASN A C 1
ATOM 673 O O . ASN A 1 86 ? -2.787 -2.965 5.740 1.00 97.38 86 ASN A O 1
ATOM 677 N N . ILE A 1 87 ? -3.780 -3.593 3.819 1.00 96.06 87 IL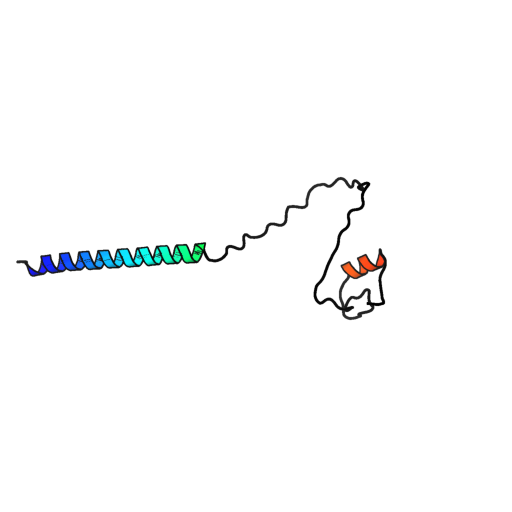E A N 1
ATOM 678 C CA . ILE A 1 87 ? -4.894 -2.638 3.902 1.00 96.06 87 ILE A CA 1
ATOM 679 C C . ILE A 1 87 ? -5.879 -3.096 4.977 1.00 96.06 87 ILE A C 1
ATOM 681 O O . ILE A 1 87 ? -6.337 -2.280 5.769 1.00 96.06 87 ILE A O 1
ATOM 685 N N . ASP A 1 88 ? -6.130 -4.400 5.075 1.00 96.50 88 ASP A N 1
ATOM 686 C CA . ASP A 1 88 ? -7.001 -4.985 6.097 1.00 96.50 88 ASP A CA 1
ATOM 687 C C . ASP A 1 88 ? -6.456 -4.720 7.504 1.00 96.50 88 ASP A C 1
ATOM 689 O O . ASP A 1 88 ? -7.193 -4.300 8.398 1.00 96.50 88 ASP A O 1
ATOM 693 N N 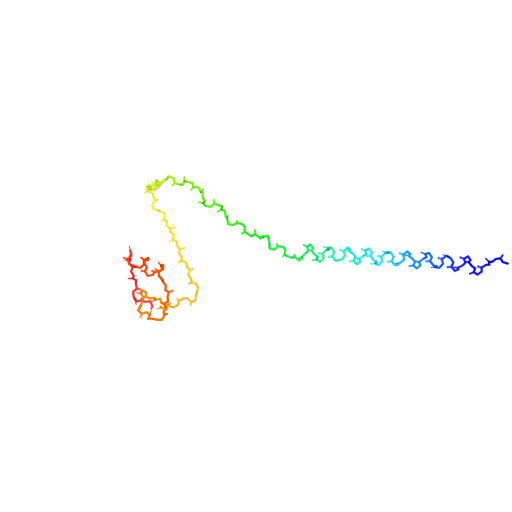. LYS A 1 89 ? -5.140 -4.873 7.685 1.00 97.69 89 LYS A N 1
ATOM 694 C CA . LYS A 1 89 ? -4.453 -4.531 8.933 1.00 97.69 89 LYS A CA 1
ATOM 695 C C . LYS A 1 89 ? -4.509 -3.034 9.237 1.00 97.69 89 LYS A C 1
ATOM 697 O O . LYS A 1 89 ? -4.748 -2.659 10.382 1.00 97.69 89 LYS A O 1
ATOM 702 N N . LEU A 1 90 ? -4.302 -2.172 8.240 1.00 96.44 90 LEU A N 1
ATOM 703 C CA . LEU A 1 90 ? -4.438 -0.724 8.425 1.00 96.44 90 LEU A CA 1
ATOM 704 C C . LEU A 1 90 ? -5.866 -0.367 8.866 1.00 96.44 90 LEU A C 1
ATOM 706 O O . LEU A 1 90 ? -6.065 0.391 9.813 1.00 96.44 90 LEU A O 1
ATOM 710 N N . ALA A 1 91 ? -6.858 -0.978 8.226 1.00 95.50 91 ALA A N 1
ATOM 711 C CA . ALA A 1 91 ? -8.265 -0.767 8.506 1.00 95.50 91 ALA A CA 1
ATOM 712 C C . ALA A 1 91 ? -8.699 -1.294 9.886 1.00 95.50 91 ALA A C 1
ATOM 714 O O . ALA A 1 91 ? -9.620 -0.739 10.485 1.00 95.50 91 ALA A O 1
ATOM 715 N N . SER A 1 92 ? -8.032 -2.325 10.421 1.00 96.50 92 SER A N 1
ATOM 716 C CA . SER A 1 92 ? -8.260 -2.822 11.785 1.00 96.50 92 SER A CA 1
ATOM 717 C C . SER A 1 92 ? -7.623 -1.944 12.869 1.00 96.50 92 SER A C 1
ATOM 719 O O . SER A 1 92 ? -7.934 -2.106 14.045 1.00 96.50 92 SER A O 1
ATOM 721 N N . GLN A 1 93 ? -6.692 -1.062 12.497 1.00 97.75 93 GLN A N 1
ATOM 722 C CA . GLN A 1 93 ? -5.975 -0.158 13.403 1.00 97.75 93 GLN A CA 1
ATOM 723 C C . GLN A 1 93 ? -6.509 1.282 13.354 1.00 97.75 93 GLN A C 1
ATOM 725 O O . GLN A 1 93 ? -6.025 2.138 14.092 1.00 97.75 93 GLN A O 1
ATOM 730 N N . GLY A 1 94 ? -7.490 1.555 12.491 1.00 94.88 94 GLY A N 1
ATOM 731 C CA . GLY A 1 94 ? -8.025 2.889 12.249 1.00 94.88 94 GLY A CA 1
ATOM 732 C C . GLY A 1 94 ? -9.542 2.911 12.083 1.00 94.88 94 GLY A C 1
ATOM 733 O O . GLY A 1 94 ? -10.260 2.029 12.552 1.00 94.88 94 GLY A O 1
ATOM 734 N N . ILE A 1 95 ? -10.027 3.953 11.407 1.00 95.25 95 ILE A N 1
ATOM 735 C CA . ILE A 1 95 ? -11.444 4.143 11.086 1.00 95.25 95 ILE A CA 1
ATOM 736 C C . ILE A 1 95 ? -11.677 3.818 9.611 1.00 95.25 95 ILE A C 1
ATOM 738 O O . ILE A 1 95 ? -10.933 4.266 8.740 1.00 95.25 95 ILE A O 1
ATOM 742 N N . ARG A 1 96 ? -12.740 3.056 9.341 1.00 92.44 96 ARG A N 1
ATOM 743 C CA . ARG A 1 96 ? -13.240 2.752 7.996 1.00 92.44 96 ARG A CA 1
ATOM 744 C C . ARG A 1 96 ? -14.499 3.560 7.708 1.00 92.44 96 ARG A C 1
ATOM 746 O O . ARG A 1 96 ? -15.360 3.685 8.576 1.00 92.44 96 ARG A O 1
ATOM 753 N N . TYR A 1 97 ? -14.633 4.021 6.471 1.00 91.75 97 TYR A N 1
ATOM 754 C CA . TYR A 1 97 ? -15.834 4.684 5.966 1.00 91.75 97 TYR A CA 1
ATOM 755 C C . TYR A 1 97 ? -16.547 3.751 4.986 1.00 91.75 97 TYR A C 1
ATOM 757 O O . TYR A 1 97 ? -15.983 3.412 3.955 1.00 91.75 97 TYR A O 1
ATOM 765 N N . PHE A 1 98 ? -17.764 3.314 5.317 1.00 88.00 98 PHE A N 1
ATOM 766 C CA . PHE A 1 98 ? -18.500 2.300 4.540 1.00 88.00 98 PHE A CA 1
ATOM 767 C C . PHE A 1 98 ? -19.461 2.879 3.493 1.00 88.00 98 PHE A C 1
ATOM 769 O O . PHE A 1 98 ? -19.991 2.132 2.679 1.00 88.00 98 PHE A O 1
ATOM 776 N N . ASN A 1 99 ? -19.712 4.189 3.528 1.00 86.19 99 ASN A N 1
ATOM 777 C CA . ASN A 1 99 ? -20.647 4.866 2.632 1.00 86.19 99 ASN A CA 1
ATOM 778 C C . ASN A 1 99 ? -19.875 5.677 1.586 1.00 86.19 99 ASN A C 1
ATOM 780 O O . ASN A 1 99 ? -19.760 6.898 1.717 1.00 86.19 99 ASN A O 1
ATOM 784 N N . VAL A 1 100 ? -19.298 4.967 0.616 1.00 66.25 100 VAL A N 1
ATOM 785 C CA . VAL A 1 100 ? -18.538 5.518 -0.517 1.00 66.25 100 VAL A CA 1
ATOM 786 C C . VAL A 1 100 ? -19.164 5.106 -1.835 1.00 66.25 100 VAL A C 1
ATOM 788 O O . VAL A 1 100 ? -19.628 3.944 -1.905 1.00 66.25 100 VAL A O 1
#